Protein AF-A0A7J6B983-F1 (afdb_monomer_lite)

Radius of gyration: 15.95 Å; chains: 1; bounding box: 44×26×48 Å

Organism: Ameiurus melas (NCBI:txid219545)

Sequence (109 aa):
MTDYALESSGSTVIINSETHKPRYCSQFDFSIWCKKYGPETVLQPDIFPGKCWGFKGYKGHLVIVLPHPVLITHVTMEHLPKLFSPPRHRKSATKDFAVYVSHHKHMNY

pLDDT: mean 83.4, std 15.87, range [36.38, 96.88]

Secondary structure (DSSP, 8-state):
---SS-GGGT-EEEEEPPBP--GGGSSSS-TTS-----GGGGGSS---TT-S--BSSS---EEEE-SS-------------TTTS-GGGGGGS----------------

Foldseek 3Di:
DDDQCAVVNPKDWDDWAAWDDDPVCPPDPCVPPQDRADPNLQNYPDADVNSDTAHPDLDMDIDMDGPDDDDDPDDDDDHDDPVRDDPVCPVRGRDDDDDDDDDDDDPDD

Structure (mmCIF, N/CA/C/O backbone):
data_AF-A0A7J6B983-F1
#
_entry.id   AF-A0A7J6B983-F1
#
loop_
_atom_site.group_PDB
_atom_site.id
_atom_site.type_symbol
_atom_site.label_atom_id
_atom_site.label_alt_id
_atom_site.label_comp_id
_atom_site.label_asym_id
_atom_site.label_entity_id
_atom_site.label_seq_id
_atom_site.pdbx_PDB_ins_code
_atom_site.Cartn_x
_atom_site.Cartn_y
_atom_site.Cartn_z
_atom_site.occupancy
_atom_site.B_iso_or_equiv
_atom_site.auth_seq_id
_atom_site.auth_comp_id
_atom_site.auth_asym_id
_atom_site.auth_atom_id
_atom_site.pdbx_PDB_model_num
ATOM 1 N N . MET A 1 1 ? -15.728 5.028 -1.181 1.00 86.62 1 MET A N 1
ATOM 2 C CA . MET A 1 1 ? -15.536 4.245 0.060 1.00 86.62 1 MET A CA 1
ATOM 3 C C . MET A 1 1 ? -14.465 4.951 0.873 1.00 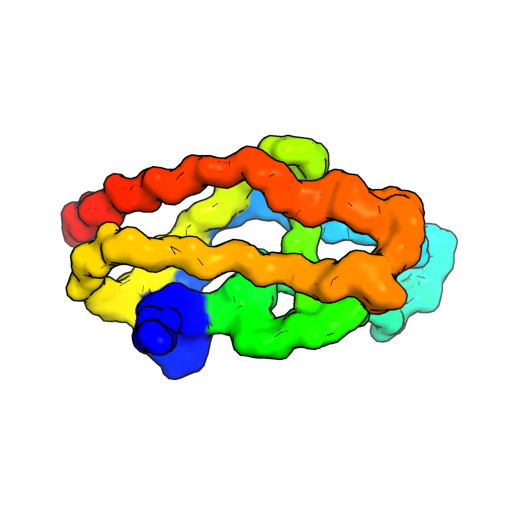86.62 1 MET A C 1
ATOM 5 O O . MET A 1 1 ? -13.594 5.552 0.258 1.00 86.62 1 MET A O 1
ATOM 9 N N . THR A 1 2 ? -14.562 4.956 2.199 1.00 92.44 2 THR A N 1
ATOM 10 C CA . THR A 1 2 ? -13.565 5.605 3.066 1.00 92.44 2 THR A CA 1
ATOM 11 C C . THR A 1 2 ? -12.300 4.756 3.138 1.00 92.44 2 THR A C 1
ATOM 13 O O . THR A 1 2 ? -12.400 3.552 3.370 1.00 92.44 2 THR A O 1
ATOM 16 N N . ASP A 1 3 ? -11.135 5.377 2.958 1.00 95.56 3 ASP A N 1
ATOM 17 C CA . ASP A 1 3 ? -9.845 4.730 3.183 1.00 95.56 3 ASP A CA 1
ATOM 18 C C . ASP A 1 3 ? -9.410 4.930 4.639 1.00 95.56 3 ASP A C 1
ATOM 20 O O . ASP A 1 3 ? -9.031 6.025 5.050 1.00 95.56 3 ASP A O 1
ATOM 24 N N . TYR A 1 4 ? -9.499 3.864 5.432 1.00 95.94 4 TYR A N 1
ATOM 25 C CA . TYR A 1 4 ? -9.041 3.875 6.820 1.00 95.94 4 TYR A CA 1
ATOM 26 C C . TYR A 1 4 ? -7.523 3.718 6.939 1.00 95.94 4 TYR A C 1
ATOM 28 O O . TYR A 1 4 ? -6.979 4.067 7.982 1.00 95.94 4 TYR A O 1
ATOM 36 N N . ALA A 1 5 ? -6.843 3.208 5.907 1.00 96.88 5 ALA A N 1
ATOM 37 C CA . ALA A 1 5 ? -5.397 2.997 5.886 1.00 96.88 5 ALA A CA 1
ATOM 38 C C . ALA A 1 5 ? -4.611 4.266 5.507 1.00 96.88 5 ALA A C 1
ATOM 40 O O . ALA A 1 5 ? -3.387 4.262 5.577 1.00 96.88 5 ALA A O 1
ATOM 41 N N . LEU A 1 6 ? -5.295 5.355 5.155 1.00 96.88 6 LEU A N 1
ATOM 42 C CA . LEU A 1 6 ? -4.687 6.612 4.730 1.00 96.88 6 LEU A CA 1
ATOM 43 C C . LEU A 1 6 ? -3.815 7.251 5.830 1.00 96.88 6 LEU A C 1
ATOM 45 O O . LEU A 1 6 ? -4.259 7.427 6.969 1.00 96.88 6 LEU A O 1
ATOM 49 N N . GLU A 1 7 ? -2.600 7.678 5.470 1.00 96.19 7 GLU A N 1
ATOM 50 C CA . GLU A 1 7 ? -1.638 8.317 6.389 1.00 96.19 7 GLU A CA 1
ATOM 51 C C . GLU A 1 7 ? -2.240 9.568 7.046 1.00 96.19 7 GLU A C 1
ATOM 53 O O . GLU A 1 7 ? -2.194 9.735 8.264 1.00 96.19 7 GLU A O 1
ATOM 58 N N . SER A 1 8 ? -2.914 10.417 6.261 1.00 95.56 8 SER A N 1
ATOM 59 C CA . SER A 1 8 ? -3.558 11.637 6.768 1.00 95.56 8 SER A CA 1
ATOM 60 C C . SER A 1 8 ? -4.747 11.374 7.698 1.00 95.56 8 SER A C 1
ATOM 62 O O . SER A 1 8 ? -5.223 12.298 8.352 1.00 95.56 8 SER A O 1
ATOM 64 N N . SER A 1 9 ? -5.243 10.136 7.761 1.00 95.00 9 SER A N 1
ATOM 65 C CA . SER A 1 9 ? -6.266 9.708 8.720 1.00 95.00 9 SER A CA 1
ATOM 66 C C . SER A 1 9 ? -5.670 9.147 10.018 1.00 95.00 9 SER A C 1
ATOM 68 O O . SER A 1 9 ? -6.428 8.811 10.925 1.00 95.00 9 SER A O 1
ATOM 70 N N . GLY A 1 10 ? -4.339 9.077 10.135 1.00 95.44 10 GLY A N 1
ATOM 71 C CA . GLY A 1 10 ? -3.622 8.609 11.326 1.00 95.44 10 GLY A CA 1
ATOM 72 C C . GLY A 1 10 ? -3.155 7.153 11.262 1.00 95.44 10 GLY A C 1
ATOM 73 O O . GLY A 1 10 ? -2.729 6.615 12.283 1.00 95.44 10 GLY A O 1
ATOM 74 N N . SER A 1 11 ? -3.239 6.505 10.098 1.00 96.44 11 SER A N 1
ATOM 75 C CA . SER A 1 11 ? -2.663 5.172 9.897 1.00 96.44 11 SER A CA 1
ATOM 76 C C . SER A 1 11 ? -1.149 5.233 9.744 1.00 96.44 11 SER A C 1
ATOM 78 O O . SER A 1 11 ? -0.616 6.188 9.187 1.00 96.44 11 SER A O 1
ATOM 80 N N . THR A 1 12 ? -0.454 4.200 10.220 1.00 96.38 12 THR A N 1
ATOM 81 C CA . THR A 1 12 ? 1.018 4.143 10.192 1.00 96.38 12 THR A CA 1
ATOM 82 C C . THR A 1 12 ? 1.530 2.752 9.842 1.00 96.38 12 THR A C 1
ATOM 84 O O . THR A 1 12 ? 0.877 1.740 10.119 1.00 96.38 12 THR A O 1
ATOM 87 N N . VAL A 1 13 ? 2.721 2.682 9.243 1.00 96.38 13 VAL A N 1
ATOM 88 C CA . VAL A 1 13 ? 3.414 1.412 9.005 1.00 96.38 13 VAL A CA 1
ATOM 89 C C . VAL A 1 13 ? 4.283 1.045 10.208 1.00 96.38 13 VAL A C 1
ATOM 91 O O . VAL A 1 13 ? 5.196 1.779 10.566 1.00 96.38 13 VAL A O 1
ATOM 94 N N . ILE A 1 14 ? 4.081 -0.150 10.775 1.00 95.06 14 ILE A N 1
ATOM 95 C CA . ILE A 1 14 ? 4.873 -0.622 11.931 1.00 95.06 14 ILE A CA 1
ATOM 96 C C . ILE A 1 14 ? 5.885 -1.718 11.591 1.00 95.06 14 ILE A C 1
ATOM 98 O O . ILE A 1 14 ? 6.941 -1.806 12.213 1.00 95.06 14 ILE A O 1
ATOM 102 N N . ILE A 1 15 ? 5.584 -2.571 10.610 1.00 94.81 15 ILE A N 1
ATOM 103 C CA . ILE A 1 15 ? 6.460 -3.674 10.193 1.00 94.81 15 ILE A CA 1
ATOM 104 C C . ILE A 1 15 ? 6.437 -3.737 8.674 1.00 94.81 15 ILE A C 1
ATOM 106 O O . ILE A 1 15 ? 5.380 -3.661 8.048 1.00 94.81 15 ILE A O 1
ATOM 110 N N . ASN A 1 16 ? 7.608 -3.878 8.070 1.00 95.12 16 ASN A N 1
ATOM 111 C CA . ASN A 1 16 ? 7.757 -3.922 6.627 1.00 95.12 16 ASN A CA 1
ATOM 112 C C . ASN A 1 16 ? 8.934 -4.811 6.223 1.00 95.12 16 ASN A C 1
ATOM 114 O O . ASN A 1 16 ? 9.865 -5.063 6.987 1.00 95.12 16 ASN A O 1
ATOM 118 N N . SER A 1 17 ? 8.879 -5.292 4.986 1.00 95.06 17 SER A N 1
ATOM 119 C CA . SER A 1 17 ? 10.011 -5.968 4.356 1.00 95.06 17 SER A CA 1
ATOM 120 C C . SER A 1 17 ? 11.136 -4.997 3.994 1.00 95.06 17 SER A C 1
ATOM 122 O O . SER A 1 17 ? 10.920 -3.799 3.829 1.00 95.06 17 SER A O 1
ATOM 124 N N . GLU A 1 18 ? 12.349 -5.527 3.812 1.00 91.50 18 GLU A N 1
ATOM 125 C CA . GLU A 1 18 ? 13.518 -4.722 3.444 1.00 91.50 18 GLU A CA 1
ATOM 126 C C . GLU A 1 18 ? 13.233 -3.905 2.170 1.00 91.50 18 GLU A C 1
ATOM 128 O O . GLU A 1 18 ? 12.964 -4.464 1.099 1.00 91.50 18 GLU A O 1
ATOM 133 N N . THR A 1 19 ? 13.302 -2.575 2.287 1.00 90.19 19 THR A N 1
ATOM 134 C CA . THR A 1 19 ? 13.056 -1.661 1.164 1.00 90.19 19 THR A CA 1
ATOM 135 C C . THR A 1 19 ? 14.105 -1.878 0.074 1.00 90.19 19 THR A C 1
ATOM 137 O O . THR A 1 19 ? 15.313 -1.845 0.325 1.00 90.19 19 THR A O 1
ATOM 140 N N . HIS A 1 20 ? 13.645 -2.098 -1.156 1.00 85.94 20 HIS A N 1
ATOM 141 C CA . HIS A 1 20 ? 14.506 -2.332 -2.304 1.00 85.94 20 HIS A CA 1
ATOM 142 C C . HIS A 1 20 ? 15.315 -1.080 -2.641 1.00 85.94 20 HIS A C 1
ATOM 144 O O . HIS A 1 20 ? 14.778 0.018 -2.790 1.00 85.94 20 HIS A O 1
ATOM 150 N N . LYS A 1 21 ? 16.623 -1.264 -2.825 1.00 76.50 21 LYS A N 1
ATOM 151 C CA . LYS A 1 21 ? 17.538 -0.205 -3.248 1.00 76.50 21 LYS A CA 1
ATOM 152 C C . LYS A 1 21 ? 17.770 -0.314 -4.761 1.00 76.50 21 LYS A C 1
ATOM 154 O O . LYS A 1 21 ? 18.442 -1.255 -5.188 1.00 76.50 21 LYS A O 1
ATOM 159 N N . PRO A 1 22 ? 17.245 0.614 -5.582 1.00 69.12 22 PRO A N 1
ATOM 160 C CA . PRO A 1 22 ? 17.494 0.606 -7.021 1.00 69.12 22 PRO A CA 1
ATOM 161 C C . PRO A 1 22 ? 18.992 0.735 -7.342 1.00 69.12 22 PRO A C 1
ATOM 163 O O . PRO A 1 22 ? 19.683 1.612 -6.826 1.00 69.12 22 PRO A O 1
ATOM 166 N N . ARG A 1 23 ? 19.493 -0.140 -8.227 1.00 59.66 23 ARG A N 1
ATOM 167 C CA . ARG A 1 23 ? 20.929 -0.293 -8.551 1.00 59.66 23 ARG A CA 1
ATOM 168 C C . ARG A 1 23 ? 21.561 0.971 -9.150 1.00 59.66 23 ARG A C 1
ATOM 170 O O . ARG A 1 23 ? 22.684 1.317 -8.806 1.00 59.66 23 ARG A O 1
ATOM 177 N N . TYR A 1 24 ? 20.810 1.687 -9.989 1.00 58.84 24 TYR A N 1
ATOM 178 C CA . TYR A 1 24 ? 21.254 2.928 -10.641 1.00 58.84 24 TYR A CA 1
ATOM 179 C C . TYR A 1 24 ? 21.551 4.063 -9.651 1.00 58.84 24 TYR A C 1
ATOM 181 O O . TYR A 1 24 ? 22.341 4.948 -9.950 1.00 58.84 24 TYR A O 1
ATOM 189 N N . CYS A 1 25 ? 20.982 3.997 -8.448 1.00 56.72 25 CYS A N 1
ATOM 190 C CA . CYS A 1 25 ? 21.164 4.993 -7.395 1.00 56.72 25 CYS A CA 1
ATOM 191 C C . CYS A 1 25 ? 22.418 4.762 -6.543 1.00 56.72 25 CYS A C 1
ATOM 193 O O . CYS A 1 25 ? 22.658 5.502 -5.598 1.00 56.72 25 CYS A O 1
ATOM 195 N N . SER A 1 26 ? 23.175 3.699 -6.829 1.00 54.59 26 SER A N 1
ATOM 196 C CA . SER A 1 26 ? 24.359 3.289 -6.069 1.00 54.59 26 SER A CA 1
ATOM 197 C C . SER A 1 26 ? 25.664 3.438 -6.857 1.00 54.59 26 SER A C 1
ATOM 199 O O . SER A 1 26 ? 26.723 3.231 -6.275 1.00 54.59 26 SER A O 1
ATOM 201 N N . GLN A 1 27 ? 25.607 3.699 -8.168 1.00 55.72 27 GLN A N 1
ATOM 202 C CA . GLN A 1 27 ? 26.733 3.437 -9.078 1.00 55.72 27 GLN A CA 1
ATOM 203 C C . GLN A 1 27 ? 27.396 4.700 -9.650 1.00 55.72 27 GLN A C 1
ATOM 205 O O . GLN A 1 27 ? 28.500 4.619 -10.176 1.00 55.72 27 GLN A O 1
ATOM 210 N N . PHE A 1 28 ? 26.757 5.860 -9.524 1.00 49.75 28 PHE A N 1
ATOM 211 C CA . PHE A 1 28 ? 27.352 7.159 -9.819 1.00 49.75 28 PHE A CA 1
ATOM 212 C C . PHE A 1 28 ? 27.168 8.033 -8.584 1.00 49.75 28 PHE A C 1
ATOM 214 O O . PHE A 1 28 ? 26.067 8.088 -8.041 1.00 49.75 28 PHE A O 1
ATOM 221 N N . ASP A 1 29 ? 28.212 8.753 -8.181 1.00 51.31 29 ASP A N 1
ATOM 222 C CA . ASP A 1 29 ? 28.224 9.707 -7.056 1.00 51.31 29 ASP A CA 1
ATOM 223 C C . ASP A 1 29 ? 27.193 10.861 -7.208 1.00 51.31 29 ASP A C 1
ATOM 225 O O . ASP A 1 29 ? 27.049 11.732 -6.358 1.00 51.31 29 ASP A O 1
ATOM 229 N N . PHE A 1 30 ? 26.388 10.836 -8.277 1.00 50.00 30 PHE A N 1
ATOM 230 C CA . PHE A 1 30 ? 25.152 11.595 -8.475 1.00 50.00 30 PHE A CA 1
ATOM 231 C C . PHE A 1 30 ? 23.969 11.012 -7.675 1.00 50.00 30 PHE A C 1
ATOM 233 O O . PHE A 1 30 ? 22.876 10.781 -8.195 1.00 50.00 30 PHE A O 1
ATOM 240 N N . SER A 1 31 ? 24.161 10.833 -6.368 1.00 51.19 31 SER A N 1
ATOM 241 C CA . SER A 1 31 ? 23.162 10.340 -5.397 1.00 51.19 31 SER A CA 1
ATOM 242 C C . SER A 1 31 ? 21.898 11.232 -5.263 1.00 51.19 31 SER A C 1
ATOM 244 O O . SER A 1 31 ? 20.962 10.910 -4.535 1.00 51.19 31 SER A O 1
ATOM 246 N N . ILE A 1 32 ? 21.832 12.359 -5.979 1.00 51.00 32 ILE A N 1
ATOM 247 C CA . ILE A 1 32 ? 20.936 13.496 -5.707 1.00 51.00 32 ILE A CA 1
ATOM 248 C C . ILE A 1 32 ? 19.479 13.284 -6.177 1.00 51.00 32 ILE A C 1
ATOM 250 O O . ILE A 1 32 ? 18.578 13.928 -5.650 1.00 51.00 32 ILE A O 1
ATOM 254 N N . TRP A 1 33 ? 19.198 12.364 -7.112 1.00 52.09 33 TRP A N 1
ATOM 255 C CA . TRP A 1 33 ? 17.869 12.285 -7.764 1.00 52.09 33 TRP A CA 1
ATOM 256 C C . TRP A 1 33 ? 17.075 11.006 -7.504 1.00 52.09 33 TRP A C 1
ATOM 258 O O . TRP A 1 33 ? 15.915 10.892 -7.904 1.00 52.09 33 TRP A O 1
ATOM 268 N N . CYS A 1 34 ? 17.654 10.036 -6.804 1.00 59.34 34 CYS A N 1
ATOM 269 C CA . CYS A 1 34 ? 16.934 8.823 -6.460 1.00 59.34 34 CYS A CA 1
ATOM 270 C C . CYS A 1 34 ? 16.142 9.013 -5.175 1.00 59.34 34 CYS A C 1
ATOM 272 O O . CYS A 1 34 ? 16.557 8.578 -4.100 1.00 59.34 34 CYS A O 1
ATOM 274 N N . LYS A 1 35 ? 14.986 9.667 -5.293 1.00 60.47 35 LYS A N 1
ATOM 275 C CA . LYS A 1 35 ? 14.030 9.790 -4.195 1.00 60.47 35 LYS A CA 1
ATOM 276 C C .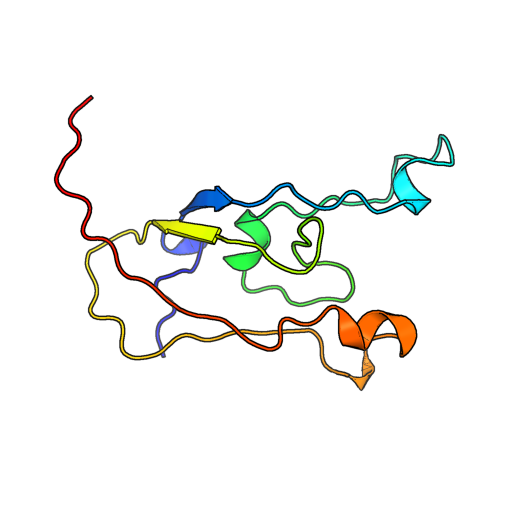 LYS A 1 35 ? 13.618 8.382 -3.750 1.00 60.47 35 LYS A C 1
ATOM 278 O O . LYS A 1 35 ? 12.968 7.647 -4.490 1.00 60.47 35 LYS A O 1
ATOM 283 N N . LYS A 1 36 ? 14.079 7.976 -2.566 1.00 66.50 36 LYS A N 1
ATOM 284 C CA . LYS A 1 36 ? 13.755 6.674 -1.974 1.00 66.50 36 LYS A CA 1
ATOM 285 C C . LYS A 1 36 ? 12.390 6.795 -1.311 1.00 66.50 36 LYS A C 1
ATOM 287 O O . LYS A 1 36 ? 12.262 7.493 -0.310 1.00 66.50 36 LYS A O 1
ATOM 292 N N . TYR A 1 37 ? 11.386 6.139 -1.878 1.00 83.62 37 TYR A N 1
ATOM 293 C CA . TYR A 1 37 ? 10.061 6.058 -1.274 1.00 83.62 37 TYR A CA 1
ATOM 294 C C . TYR A 1 37 ? 10.036 4.904 -0.276 1.00 83.62 37 TYR A C 1
ATOM 296 O O . TYR A 1 37 ? 10.308 3.752 -0.625 1.00 83.62 37 TYR A O 1
ATOM 304 N N . GLY A 1 38 ? 9.792 5.251 0.984 1.00 89.94 38 GLY A N 1
ATOM 305 C CA . GLY A 1 38 ? 9.644 4.291 2.065 1.00 89.94 38 GLY A CA 1
ATOM 306 C C . GLY A 1 38 ? 8.276 3.603 2.040 1.00 89.94 38 GLY A C 1
ATOM 307 O 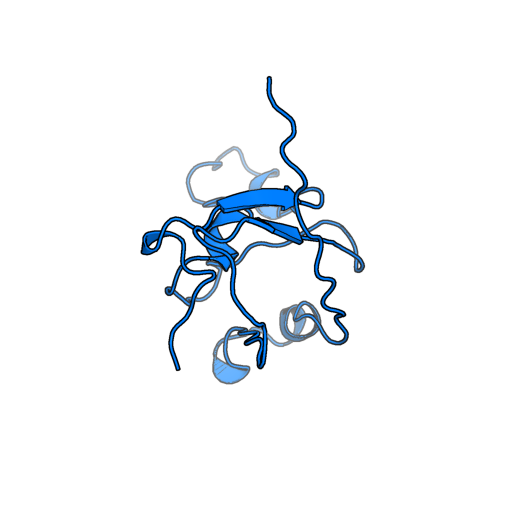O . GLY A 1 38 ? 7.412 3.961 1.240 1.00 89.94 38 GLY A O 1
ATOM 308 N N . PRO A 1 39 ? 8.063 2.636 2.938 1.00 94.06 39 PRO A N 1
ATOM 309 C CA . PRO A 1 39 ? 6.806 1.899 3.032 1.00 94.06 39 PRO A CA 1
ATOM 310 C C . PRO A 1 39 ? 5.599 2.791 3.351 1.00 94.06 39 PRO A C 1
ATOM 312 O O . PRO A 1 39 ? 4.506 2.491 2.883 1.00 94.06 39 PRO A O 1
ATOM 315 N N . GLU A 1 40 ? 5.800 3.925 4.031 1.00 93.81 40 GLU A N 1
ATOM 316 C CA . GLU A 1 40 ? 4.762 4.945 4.279 1.00 93.81 40 GLU A CA 1
ATOM 317 C C . GLU A 1 40 ? 4.091 5.442 2.986 1.00 93.81 40 GLU A C 1
ATOM 319 O O . GLU A 1 40 ? 2.920 5.797 2.978 1.00 93.81 40 GLU A O 1
ATOM 324 N N . THR A 1 41 ? 4.793 5.404 1.844 1.00 94.00 41 THR A N 1
ATOM 325 C CA . THR A 1 41 ? 4.223 5.820 0.549 1.00 94.00 41 THR A CA 1
ATOM 326 C C . THR A 1 41 ? 3.029 4.959 0.119 1.00 94.00 41 THR A C 1
ATOM 328 O O . THR A 1 41 ? 2.225 5.419 -0.682 1.00 94.00 41 THR A O 1
ATOM 331 N N . VAL A 1 42 ? 2.878 3.738 0.649 1.00 94.94 42 VAL A N 1
ATOM 332 C CA . VAL A 1 42 ? 1.700 2.886 0.389 1.00 94.94 42 VAL A CA 1
ATOM 333 C C . VAL A 1 42 ? 0.419 3.485 0.981 1.00 94.94 42 VAL A C 1
ATOM 335 O O . VAL A 1 42 ? -0.662 3.202 0.478 1.00 94.94 42 VAL A O 1
ATOM 338 N N . LEU A 1 43 ? 0.534 4.321 2.016 1.00 96.38 43 LEU A N 1
ATOM 339 C CA . LEU A 1 43 ? -0.593 4.958 2.702 1.00 96.38 43 LEU A CA 1
ATOM 340 C C . LEU A 1 43 ? -0.900 6.361 2.155 1.00 96.38 43 LEU A C 1
ATOM 342 O O . LEU A 1 43 ? -1.719 7.080 2.726 1.00 96.38 43 LEU A O 1
ATOM 346 N N . GLN A 1 44 ? -0.218 6.779 1.084 1.00 95.31 44 GLN A N 1
ATOM 347 C CA . GLN A 1 44 ? -0.378 8.092 0.464 1.00 95.31 44 GLN A CA 1
ATOM 348 C C . GLN A 1 44 ? -1.212 7.995 -0.822 1.00 95.31 44 GLN A C 1
ATOM 350 O O . GLN A 1 44 ? -1.066 7.032 -1.571 1.00 95.31 44 GLN A O 1
ATOM 355 N N . PRO A 1 45 ? -2.025 9.018 -1.144 1.00 92.50 45 PRO A N 1
ATOM 356 C CA . PRO A 1 45 ? -2.931 8.978 -2.297 1.00 92.50 45 PRO A CA 1
ATOM 357 C C . PRO A 1 45 ? -2.234 9.202 -3.653 1.00 92.50 45 PRO A C 1
ATOM 359 O O . PRO A 1 45 ? -2.836 9.024 -4.709 1.00 92.50 45 PRO A O 1
ATOM 362 N N . ASP A 1 46 ? -0.976 9.641 -3.652 1.00 89.19 46 ASP A N 1
ATOM 363 C CA . ASP A 1 46 ? -0.278 10.056 -4.867 1.00 89.19 46 ASP A CA 1
ATOM 364 C C . ASP A 1 46 ? 0.303 8.871 -5.652 1.00 89.19 46 ASP A C 1
ATOM 366 O O . ASP A 1 46 ? 1.274 8.244 -5.217 1.00 89.19 46 ASP A O 1
ATOM 370 N N . ILE A 1 47 ? -0.180 8.663 -6.879 1.00 87.19 47 ILE A N 1
ATOM 371 C CA . ILE A 1 47 ? 0.326 7.631 -7.795 1.00 87.19 47 ILE A CA 1
ATOM 372 C C . ILE A 1 47 ? 0.955 8.279 -9.024 1.00 87.19 47 ILE A C 1
ATOM 374 O O . ILE A 1 47 ? 0.274 8.745 -9.935 1.00 87.19 47 ILE A O 1
ATOM 378 N N . PHE A 1 48 ? 2.286 8.244 -9.083 1.00 85.06 48 PHE A N 1
ATOM 379 C CA . PHE A 1 48 ? 3.064 8.729 -10.223 1.00 85.06 48 PHE A CA 1
ATOM 380 C C . PHE A 1 48 ? 4.203 7.759 -10.548 1.00 85.06 48 PHE A C 1
ATOM 382 O O . PHE A 1 48 ? 4.652 7.019 -9.666 1.00 85.06 48 PHE A O 1
ATOM 389 N N . PRO A 1 49 ? 4.712 7.739 -11.794 1.00 84.31 49 PRO A N 1
ATOM 390 C CA . PRO A 1 49 ? 5.833 6.882 -12.157 1.00 84.31 49 PRO A CA 1
ATOM 391 C C . PRO A 1 49 ? 7.021 7.059 -11.201 1.00 84.31 49 PRO A C 1
ATOM 393 O O . PRO A 1 49 ? 7.547 8.157 -11.036 1.00 84.31 49 PRO A O 1
ATOM 396 N N . GLY A 1 50 ? 7.431 5.968 -10.552 1.00 80.25 50 GLY A N 1
ATOM 397 C CA . GLY A 1 50 ? 8.536 5.957 -9.591 1.00 80.25 50 GLY A CA 1
ATOM 398 C C . GLY A 1 50 ? 8.161 6.319 -8.149 1.00 80.25 50 GLY A C 1
ATOM 399 O O . GLY A 1 50 ? 8.964 6.042 -7.263 1.00 80.25 50 GLY A O 1
ATOM 400 N N . LYS A 1 51 ? 6.962 6.861 -7.884 1.00 86.44 51 LYS A N 1
ATOM 401 C CA . LYS A 1 51 ? 6.427 7.068 -6.527 1.00 86.44 51 LYS A CA 1
ATOM 402 C C . LYS A 1 51 ? 5.713 5.802 -6.054 1.00 86.44 51 LYS A C 1
ATOM 404 O O . LYS A 1 51 ? 4.497 5.692 -6.112 1.00 86.44 51 LYS A O 1
ATOM 409 N N . CYS A 1 52 ? 6.500 4.813 -5.644 1.00 88.94 52 CYS A N 1
ATOM 410 C CA . CYS A 1 52 ? 6.011 3.563 -5.072 1.00 88.94 52 CYS A CA 1
ATOM 411 C C . CYS A 1 52 ? 7.051 2.974 -4.120 1.00 88.94 52 CYS A C 1
ATOM 413 O O . CYS A 1 52 ? 8.256 3.149 -4.318 1.00 88.94 52 CYS A O 1
ATOM 415 N N . TRP A 1 53 ? 6.594 2.209 -3.136 1.00 92.19 53 TRP A N 1
ATOM 416 C CA . TRP A 1 53 ? 7.486 1.416 -2.305 1.00 92.19 53 TRP A CA 1
ATOM 417 C C . TRP A 1 53 ? 7.775 0.064 -2.964 1.00 92.19 53 TRP A C 1
ATOM 419 O O . TRP A 1 53 ? 6.863 -0.695 -3.285 1.00 92.19 53 TRP A O 1
ATOM 429 N N . GLY A 1 54 ? 9.057 -0.238 -3.166 1.00 89.94 54 GLY A N 1
ATOM 430 C CA . GLY A 1 54 ? 9.517 -1.560 -3.583 1.00 89.94 54 GLY A CA 1
ATOM 431 C C . GLY A 1 54 ? 10.195 -2.280 -2.424 1.00 89.94 54 GLY A C 1
ATOM 432 O O . GLY A 1 54 ? 10.944 -1.663 -1.670 1.00 89.94 54 GLY A O 1
ATOM 433 N N . PHE A 1 55 ? 10.005 -3.593 -2.320 1.00 91.94 55 PHE A N 1
ATOM 434 C CA . PHE A 1 55 ? 10.700 -4.455 -1.361 1.00 91.94 55 PHE A CA 1
ATOM 435 C C . PHE A 1 55 ? 11.602 -5.467 -2.075 1.00 91.94 55 PHE A C 1
ATOM 437 O O . PHE A 1 55 ? 11.468 -5.733 -3.270 1.00 91.94 55 PHE A O 1
ATOM 444 N N . LYS A 1 56 ? 12.589 -5.998 -1.355 1.00 89.06 56 LYS A N 1
ATOM 445 C CA . LYS A 1 56 ? 13.563 -6.943 -1.905 1.00 89.06 56 LYS A CA 1
ATOM 446 C C . LYS A 1 56 ? 12.939 -8.325 -2.123 1.00 89.06 56 LYS A C 1
ATOM 448 O O . LYS A 1 56 ? 12.377 -8.914 -1.207 1.00 89.06 56 LYS A O 1
ATOM 453 N N . GLY A 1 57 ? 13.127 -8.878 -3.320 1.00 89.62 57 GLY A N 1
ATOM 454 C CA . GLY A 1 57 ? 12.625 -10.205 -3.686 1.00 89.62 57 GLY A CA 1
ATOM 455 C C . GLY A 1 57 ? 11.214 -10.162 -4.277 1.00 89.62 57 GLY A C 1
ATOM 456 O O . GLY A 1 57 ? 10.792 -9.147 -4.816 1.00 89.62 57 GLY A O 1
ATOM 457 N N . TYR A 1 58 ? 10.512 -11.295 -4.222 1.00 90.50 58 TYR A N 1
ATOM 458 C CA . TYR A 1 58 ? 9.166 -11.478 -4.793 1.00 90.50 58 TYR A CA 1
ATOM 459 C C . TYR A 1 58 ? 8.093 -11.767 -3.731 1.00 90.50 58 TYR A C 1
ATOM 461 O O . TYR A 1 58 ? 6.914 -11.874 -4.051 1.00 90.50 58 TYR A O 1
ATOM 469 N N . LYS A 1 59 ? 8.506 -11.913 -2.468 1.00 93.50 59 LYS A N 1
ATOM 470 C CA . LYS A 1 59 ? 7.647 -12.104 -1.300 1.00 93.50 59 LYS A CA 1
ATOM 471 C C . LYS A 1 59 ? 7.993 -11.028 -0.288 1.00 93.50 59 LYS A C 1
ATOM 473 O O . LYS A 1 59 ? 9.167 -10.836 0.019 1.00 93.50 59 LYS A O 1
ATOM 478 N N . GLY A 1 60 ? 6.969 -10.362 0.216 1.00 94.25 60 GLY A N 1
ATOM 479 C CA . GLY A 1 60 ? 7.092 -9.305 1.201 1.00 94.25 60 GLY A CA 1
ATOM 480 C C . GLY A 1 60 ? 5.847 -9.242 2.070 1.00 94.25 60 GLY A C 1
ATOM 481 O O . GLY A 1 60 ? 4.857 -9.928 1.821 1.00 94.25 60 GLY A O 1
ATOM 482 N N . HIS A 1 61 ? 5.926 -8.428 3.106 1.00 95.50 61 HIS A N 1
ATOM 483 C CA . HIS A 1 61 ? 4.847 -8.148 4.034 1.00 95.50 61 HIS A CA 1
ATOM 484 C C . HIS A 1 61 ? 4.917 -6.683 4.464 1.00 95.50 61 HIS A C 1
ATOM 486 O O . HIS A 1 61 ? 5.989 -6.067 4.470 1.00 95.50 61 HIS A O 1
ATOM 492 N N . LEU A 1 62 ? 3.753 -6.157 4.821 1.00 95.94 62 LEU A N 1
ATOM 493 C CA . LEU A 1 62 ? 3.541 -4.815 5.334 1.00 95.94 62 LEU A CA 1
ATOM 494 C C . LEU A 1 62 ? 2.458 -4.915 6.406 1.00 95.94 62 LEU A C 1
ATOM 496 O O . LEU A 1 62 ? 1.428 -5.547 6.174 1.00 95.94 62 LEU A O 1
ATOM 500 N N . VAL A 1 63 ? 2.700 -4.324 7.569 1.00 96.56 63 VAL A N 1
ATOM 501 C CA . VAL A 1 63 ? 1.741 -4.270 8.672 1.00 96.56 63 VAL A CA 1
ATOM 502 C C . VAL A 1 63 ? 1.414 -2.813 8.940 1.00 96.56 63 VAL A C 1
ATOM 504 O O . VAL A 1 63 ? 2.308 -2.010 9.220 1.00 96.56 63 VAL A O 1
ATOM 507 N N . ILE A 1 64 ? 0.125 -2.505 8.841 1.00 96.56 64 ILE A N 1
ATOM 508 C CA . ILE A 1 64 ? -0.437 -1.167 8.996 1.00 96.56 64 ILE A CA 1
ATOM 509 C C . ILE A 1 64 ? -1.264 -1.160 10.278 1.00 96.56 64 ILE A C 1
ATOM 511 O O . ILE A 1 64 ? -2.090 -2.052 10.490 1.00 96.56 64 ILE A O 1
ATOM 515 N N . VAL A 1 65 ? -1.043 -0.159 11.123 1.00 95.81 65 VAL A N 1
ATOM 516 C CA . VAL A 1 65 ? -1.916 0.136 12.258 1.00 95.81 65 VAL A CA 1
ATOM 517 C C . VAL A 1 65 ? -2.930 1.171 11.809 1.00 95.81 65 VAL A C 1
ATOM 519 O O . VAL A 1 65 ? -2.556 2.238 11.328 1.00 95.81 65 VAL A O 1
ATOM 522 N N . LEU A 1 66 ? -4.207 0.835 11.974 1.00 95.50 66 LEU A N 1
ATOM 523 C CA . LEU A 1 66 ? -5.315 1.746 11.718 1.00 95.50 66 LEU A CA 1
ATOM 524 C C . LEU A 1 66 ? -5.562 2.623 12.954 1.00 95.50 66 LEU A C 1
ATOM 526 O O . LEU A 1 66 ? -5.376 2.148 14.076 1.00 95.50 66 LEU A O 1
ATOM 530 N N . PRO A 1 67 ? -6.033 3.869 12.783 1.00 93.25 67 PRO A N 1
ATOM 531 C CA . PRO A 1 67 ? -6.230 4.807 13.889 1.00 93.25 67 PRO A CA 1
ATOM 532 C C . PRO A 1 67 ? -7.331 4.362 14.863 1.00 93.25 67 PRO A C 1
ATOM 534 O O . PRO A 1 67 ? -7.321 4.747 16.027 1.00 93.25 67 PRO A O 1
ATOM 537 N N . HIS A 1 68 ? -8.284 3.546 14.400 1.00 91.50 68 HIS A N 1
ATOM 538 C CA . HIS A 1 68 ? -9.399 3.042 15.200 1.00 91.50 68 HIS A CA 1
ATOM 539 C C . HIS A 1 68 ? -9.775 1.615 14.765 1.00 91.50 68 HIS A C 1
ATOM 541 O O . HIS A 1 68 ? -9.502 1.234 13.622 1.00 91.50 68 HIS A O 1
ATOM 547 N N . PRO A 1 69 ? -10.437 0.820 15.627 1.00 92.25 69 PRO A N 1
ATOM 548 C CA . PRO A 1 69 ? -10.955 -0.490 15.247 1.00 92.25 69 PRO A CA 1
ATOM 549 C C . PRO A 1 69 ? -12.001 -0.374 14.132 1.00 92.25 69 PRO A C 1
ATOM 551 O O . PRO A 1 69 ? -12.976 0.364 14.265 1.00 92.25 69 PRO A O 1
ATOM 554 N N . VAL A 1 70 ? -11.826 -1.136 13.051 1.00 92.12 70 VAL A N 1
ATOM 555 C CA . VAL A 1 70 ? -12.767 -1.180 11.923 1.00 92.12 70 VAL A CA 1
ATOM 556 C C . VAL A 1 70 ? -13.033 -2.614 11.484 1.00 92.12 70 VAL A C 1
ATOM 558 O O . VAL A 1 70 ? -12.177 -3.490 11.607 1.00 92.12 70 VAL A O 1
ATOM 561 N N . LEU A 1 71 ? -14.223 -2.847 10.931 1.00 94.00 71 LEU A N 1
ATOM 562 C CA . LEU A 1 71 ? -14.542 -4.087 10.234 1.00 94.00 71 LEU A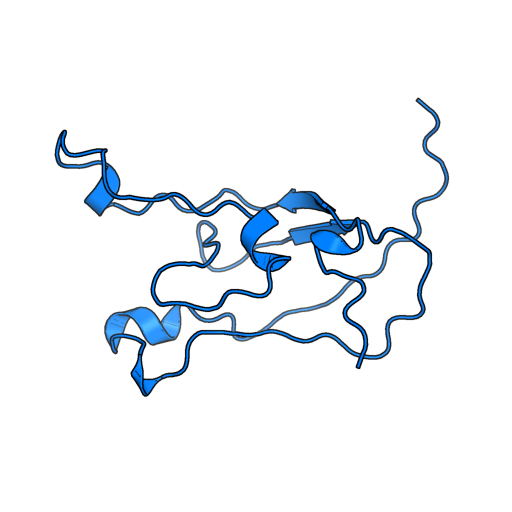 CA 1
ATOM 563 C C . LEU A 1 71 ? -14.072 -3.978 8.779 1.00 94.00 71 LEU A C 1
ATOM 565 O O . LEU A 1 71 ? -14.646 -3.224 7.990 1.00 94.00 71 LEU A O 1
ATOM 569 N N . ILE A 1 72 ? -13.038 -4.736 8.416 1.00 93.50 72 ILE A N 1
ATOM 570 C CA . ILE A 1 72 ? -12.513 -4.746 7.047 1.00 93.50 72 ILE A CA 1
ATOM 571 C C . ILE A 1 72 ? -13.483 -5.511 6.145 1.00 93.50 72 ILE A C 1
ATOM 573 O O . ILE A 1 72 ? -13.673 -6.713 6.306 1.00 93.50 72 ILE A O 1
ATOM 577 N N . THR A 1 73 ? -14.084 -4.812 5.183 1.00 95.25 73 THR A N 1
ATOM 578 C CA . THR A 1 73 ? -14.967 -5.417 4.170 1.00 95.25 73 THR A CA 1
ATOM 579 C C . THR A 1 73 ? -14.300 -5.509 2.803 1.00 95.25 73 THR A C 1
ATOM 581 O O . THR A 1 73 ? -14.569 -6.436 2.048 1.00 95.25 73 THR A O 1
ATOM 584 N N . HIS A 1 74 ? -13.424 -4.554 2.489 1.00 95.19 74 HIS A N 1
ATOM 585 C CA . HIS A 1 74 ? -12.737 -4.443 1.209 1.00 95.19 74 HIS A CA 1
ATOM 586 C C . HIS A 1 74 ? -11.326 -3.908 1.434 1.00 95.19 74 HIS A C 1
ATOM 588 O O . HIS A 1 74 ? -11.073 -3.180 2.393 1.00 95.19 74 HIS A O 1
ATOM 594 N N . VAL A 1 75 ? -10.426 -4.258 0.521 1.00 95.12 75 VAL A N 1
ATOM 595 C CA . VAL A 1 75 ? -9.064 -3.729 0.452 1.00 95.12 75 VAL A CA 1
ATOM 596 C C . VAL A 1 75 ? -8.801 -3.337 -0.990 1.00 95.12 75 VAL A C 1
ATOM 598 O O . VAL A 1 75 ? -9.156 -4.071 -1.914 1.00 95.12 75 VAL A O 1
ATOM 601 N N . THR A 1 76 ? -8.191 -2.176 -1.179 1.00 94.44 76 THR A N 1
ATOM 602 C CA . THR A 1 76 ? -7.766 -1.683 -2.484 1.00 94.44 76 THR A CA 1
ATOM 603 C C . THR A 1 76 ? -6.264 -1.876 -2.632 1.00 94.44 76 THR A C 1
ATOM 605 O O . THR A 1 76 ? -5.492 -1.689 -1.695 1.00 94.44 76 THR A O 1
ATOM 608 N N . MET A 1 77 ? -5.844 -2.288 -3.826 1.00 92.62 77 MET A N 1
ATOM 609 C CA . MET A 1 77 ? -4.441 -2.335 -4.203 1.00 92.62 77 MET A CA 1
ATOM 610 C C . MET A 1 77 ? -4.281 -1.655 -5.552 1.00 92.62 77 MET A C 1
ATOM 612 O O . MET A 1 77 ? -4.904 -2.055 -6.535 1.00 92.62 77 MET A O 1
ATOM 616 N N . GLU A 1 78 ? -3.421 -0.646 -5.594 1.00 91.44 78 GLU A N 1
ATOM 617 C CA . GLU A 1 78 ? -3.246 0.189 -6.772 1.00 91.44 78 GLU A CA 1
ATOM 618 C C . GLU A 1 78 ? -1.822 0.074 -7.315 1.00 91.44 78 GLU A C 1
ATOM 620 O O . GLU A 1 78 ? -0.847 -0.128 -6.590 1.00 91.44 78 GLU A O 1
ATOM 625 N N . HIS A 1 79 ? -1.706 0.164 -8.635 1.00 89.69 79 HIS A N 1
ATOM 626 C CA . HIS A 1 79 ? -0.431 0.199 -9.333 1.00 89.69 79 HIS A CA 1
ATOM 627 C C . HIS A 1 79 ? -0.559 1.129 -10.533 1.00 89.69 79 HIS A C 1
ATOM 629 O O . HIS A 1 79 ? -1.628 1.247 -11.136 1.00 89.69 79 HIS A O 1
ATOM 635 N N . LEU A 1 80 ? 0.554 1.750 -10.922 1.00 88.69 80 LEU A N 1
ATOM 636 C CA . LEU A 1 80 ? 0.611 2.608 -12.097 1.00 88.69 80 LEU A CA 1
ATOM 637 C C . LEU A 1 80 ? 0.029 1.889 -13.338 1.00 88.69 80 LEU A C 1
ATOM 639 O O . LEU A 1 80 ? 0.395 0.728 -13.589 1.00 88.69 80 LEU A O 1
ATOM 643 N N . PRO A 1 81 ? -0.815 2.560 -14.149 1.00 85.56 81 PRO A N 1
ATOM 644 C CA . PRO A 1 81 ? -1.387 1.973 -15.353 1.00 85.56 81 PRO A CA 1
ATOM 645 C C . PRO A 1 81 ? -0.324 1.456 -16.330 1.00 85.56 81 PRO A C 1
ATOM 647 O O . PRO A 1 81 ? 0.760 2.027 -16.475 1.00 85.56 81 PRO A O 1
ATOM 650 N N . LYS A 1 82 ? -0.665 0.404 -17.087 1.00 84.19 82 LYS A N 1
ATOM 651 C CA . LYS A 1 82 ? 0.245 -0.243 -18.057 1.00 84.19 82 LYS A CA 1
ATOM 652 C C . LYS A 1 82 ? 0.808 0.717 -19.110 1.00 84.19 82 LYS A C 1
ATOM 654 O O . LYS A 1 82 ? 1.917 0.481 -19.590 1.00 84.19 82 LYS A O 1
ATOM 659 N N . LEU A 1 83 ? 0.051 1.760 -19.463 1.00 85.12 83 LEU A N 1
ATOM 660 C CA . LEU A 1 83 ? 0.453 2.791 -20.423 1.00 85.12 83 LEU A CA 1
ATOM 661 C C . LEU A 1 83 ? 1.660 3.600 -19.928 1.00 85.12 83 LEU A C 1
ATOM 663 O O . LEU A 1 83 ? 2.522 3.954 -20.722 1.00 85.12 83 LEU A O 1
ATOM 667 N N . PHE A 1 84 ? 1.754 3.825 -18.616 1.00 81.62 84 PHE A N 1
ATOM 668 C CA . PHE A 1 84 ? 2.825 4.603 -17.992 1.00 81.62 84 PHE A CA 1
ATOM 669 C C . PHE A 1 84 ? 3.960 3.728 -17.432 1.00 81.62 84 PHE A C 1
ATOM 671 O O . PHE A 1 84 ? 4.955 4.247 -16.934 1.00 81.62 84 PHE A O 1
ATOM 678 N N . SER A 1 85 ? 3.839 2.398 -17.518 1.00 77.94 85 SER A N 1
ATOM 679 C CA . SER A 1 85 ? 4.857 1.452 -17.052 1.00 77.94 85 SER A CA 1
ATOM 680 C C . SER A 1 85 ? 5.676 0.886 -18.224 1.00 77.94 85 SER A C 1
ATOM 682 O O . SER A 1 85 ? 5.099 0.257 -19.127 1.00 77.94 85 SER A O 1
ATOM 684 N N . PRO A 1 86 ? 7.019 1.030 -18.210 1.00 77.94 86 PRO A N 1
ATOM 685 C CA . PRO A 1 86 ? 7.881 0.416 -19.212 1.00 77.94 86 PRO A CA 1
ATOM 686 C C . PRO A 1 86 ? 7.681 -1.110 -19.251 1.00 77.94 86 PRO A C 1
ATOM 688 O O . PRO A 1 86 ? 7.565 -1.731 -18.190 1.00 77.94 86 PRO A O 1
ATOM 691 N N . PRO A 1 87 ? 7.708 -1.767 -20.428 1.00 74.94 87 PRO A N 1
ATOM 692 C CA . PRO A 1 87 ? 7.389 -3.195 -20.559 1.00 74.94 87 PRO A CA 1
ATOM 693 C C . PRO A 1 87 ? 8.169 -4.112 -19.606 1.00 74.94 87 PRO A C 1
ATOM 695 O O . PRO A 1 87 ? 7.609 -5.054 -19.048 1.00 74.94 87 PRO A O 1
ATOM 698 N N . ARG A 1 88 ? 9.448 -3.795 -19.369 1.00 70.06 88 ARG A N 1
ATOM 699 C CA . ARG A 1 88 ? 10.358 -4.541 -18.486 1.00 70.06 88 ARG A CA 1
ATOM 700 C C . ARG A 1 88 ? 9.972 -4.471 -17.003 1.00 70.06 88 ARG A C 1
ATOM 702 O O . ARG A 1 88 ? 10.312 -5.379 -16.253 1.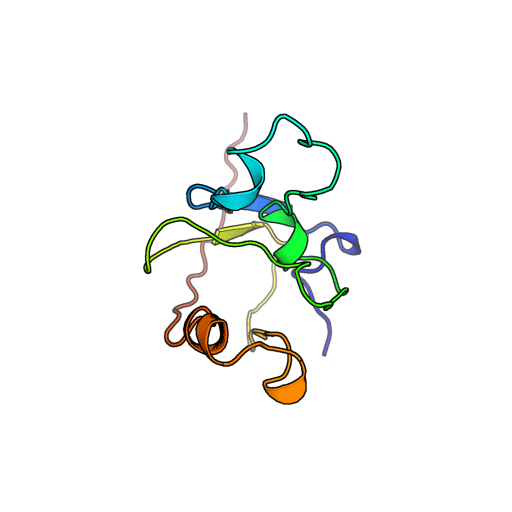00 70.06 88 ARG A O 1
ATOM 709 N N . HIS A 1 89 ? 9.253 -3.429 -16.593 1.00 71.25 89 HIS A N 1
ATOM 710 C CA . HIS A 1 89 ? 8.897 -3.170 -15.198 1.00 71.25 89 HIS A CA 1
ATOM 711 C C . HIS A 1 89 ? 7.448 -3.537 -14.862 1.00 71.25 89 HIS A C 1
ATOM 713 O O . HIS A 1 89 ? 7.098 -3.593 -13.696 1.00 71.25 89 HIS A O 1
ATOM 719 N N . ARG A 1 90 ? 6.608 -3.907 -15.836 1.00 73.50 90 ARG A N 1
ATOM 720 C CA . ARG A 1 90 ? 5.213 -4.319 -15.566 1.00 73.50 90 ARG A CA 1
ATOM 721 C C . ARG A 1 90 ? 5.094 -5.550 -14.666 1.00 73.50 90 ARG A C 1
ATOM 723 O O . ARG A 1 90 ? 4.089 -5.715 -13.988 1.00 73.50 90 ARG A O 1
ATOM 730 N N . LYS A 1 91 ? 6.112 -6.415 -14.670 1.00 81.31 91 LYS A N 1
ATOM 731 C CA . LYS A 1 91 ? 6.155 -7.629 -13.844 1.00 81.31 91 LYS A CA 1
ATOM 732 C C . LYS A 1 91 ? 6.469 -7.354 -12.366 1.00 81.31 91 LYS A C 1
ATOM 734 O O . LYS A 1 91 ? 6.459 -8.302 -11.594 1.00 81.31 91 LYS A O 1
ATOM 739 N N . SER A 1 92 ? 6.770 -6.108 -11.977 1.00 84.69 92 SER A N 1
ATOM 740 C CA . SER A 1 92 ? 6.995 -5.759 -10.566 1.00 84.69 92 SER A CA 1
ATOM 741 C C . SER A 1 92 ? 5.704 -5.554 -9.778 1.00 84.69 92 SER A C 1
ATOM 743 O O . SER A 1 92 ? 5.766 -5.503 -8.555 1.00 84.69 92 SER A O 1
ATOM 745 N N . ALA A 1 93 ? 4.558 -5.412 -10.452 1.00 87.62 93 ALA A N 1
ATOM 746 C CA . ALA A 1 93 ? 3.272 -5.303 -9.780 1.00 87.62 93 ALA A CA 1
ATOM 747 C C . ALA A 1 93 ? 2.975 -6.588 -8.996 1.00 87.62 93 ALA A C 1
ATOM 749 O O . ALA A 1 93 ? 3.158 -7.694 -9.514 1.00 87.62 93 ALA A O 1
ATOM 750 N N . THR A 1 94 ? 2.498 -6.440 -7.761 1.00 87.81 94 THR A N 1
ATOM 751 C CA . THR A 1 94 ? 2.064 -7.580 -6.953 1.00 87.81 94 THR A CA 1
ATOM 752 C C . THR A 1 94 ? 0.914 -8.289 -7.647 1.00 87.81 94 THR A C 1
ATOM 754 O O . THR A 1 94 ? -0.026 -7.661 -8.131 1.00 87.81 94 THR A O 1
ATOM 757 N N . LYS A 1 95 ? 1.019 -9.613 -7.710 1.00 88.75 95 LYS A N 1
ATOM 758 C CA . LYS A 1 95 ? 0.036 -10.465 -8.369 1.00 88.75 95 LYS A CA 1
ATOM 759 C C . LYS A 1 95 ? -0.917 -11.089 -7.358 1.00 88.75 95 LYS A C 1
ATOM 761 O O . LYS A 1 95 ? -2.122 -10.902 -7.457 1.00 88.75 95 LYS A O 1
ATOM 766 N N . ASP A 1 96 ? -0.345 -11.789 -6.385 1.00 94.12 96 ASP A N 1
ATOM 767 C CA . ASP A 1 96 ? -1.072 -12.526 -5.362 1.00 94.12 96 ASP A CA 1
ATOM 768 C C . ASP A 1 96 ? -0.745 -11.908 -3.999 1.00 94.12 96 ASP A C 1
ATOM 770 O O . ASP A 1 96 ? 0.427 -11.686 -3.678 1.00 94.12 96 ASP A O 1
ATOM 774 N N . PHE A 1 97 ? -1.771 -11.612 -3.203 1.00 95.44 97 PHE A N 1
ATOM 775 C CA . PHE A 1 97 ? -1.616 -11.095 -1.847 1.00 95.44 97 PHE A CA 1
ATOM 776 C C . PHE A 1 97 ? -2.683 -11.683 -0.922 1.00 95.44 97 PHE A C 1
ATOM 778 O O . PHE A 1 97 ? -3.731 -12.143 -1.369 1.00 95.44 97 PHE A O 1
ATOM 785 N N . ALA A 1 98 ? -2.393 -11.674 0.375 1.00 96.12 98 ALA A N 1
ATOM 786 C CA . ALA A 1 98 ? -3.313 -12.089 1.422 1.00 96.12 98 ALA A CA 1
ATOM 787 C C . ALA A 1 98 ? -3.363 -11.003 2.494 1.00 96.12 98 ALA A C 1
ATOM 789 O O . ALA A 1 98 ? -2.348 -10.371 2.792 1.00 96.12 98 ALA A O 1
ATOM 790 N N . VAL A 1 99 ? -4.547 -10.800 3.063 1.00 96.12 99 VAL A N 1
ATOM 791 C CA . VAL A 1 99 ? -4.785 -9.820 4.122 1.00 96.12 99 VAL A CA 1
ATOM 792 C C . VAL A 1 99 ? -5.063 -10.581 5.406 1.00 96.12 99 VAL A C 1
ATOM 794 O O . VAL A 1 99 ? -5.923 -11.459 5.439 1.00 96.12 99 VAL A O 1
ATOM 797 N N . TYR A 1 100 ? -4.332 -10.233 6.458 1.00 95.44 100 TYR A N 1
ATOM 798 C CA . TYR A 1 100 ? -4.499 -10.801 7.788 1.00 95.44 100 TYR A CA 1
ATOM 799 C C . TYR A 1 100 ? -4.857 -9.683 8.754 1.00 95.44 100 TYR A C 1
ATOM 801 O O . TYR A 1 100 ? -4.295 -8.591 8.681 1.00 95.44 100 TYR A O 1
ATOM 809 N N . VAL A 1 101 ? -5.780 -9.968 9.667 1.00 93.38 101 VAL A N 1
ATOM 810 C CA . VAL A 1 101 ? -6.203 -9.026 10.703 1.00 93.38 101 VAL A CA 1
ATOM 811 C C . VAL A 1 101 ? -5.675 -9.517 12.036 1.00 93.38 101 VAL A C 1
ATOM 813 O O . VAL A 1 101 ? -5.894 -10.666 12.414 1.00 93.38 101 VAL A O 1
ATOM 816 N N . SER A 1 102 ? -4.976 -8.637 12.745 1.00 90.31 102 SER A N 1
ATOM 817 C CA . SER A 1 102 ? -4.555 -8.872 14.119 1.00 90.31 102 SER A CA 1
ATOM 818 C C . SER A 1 102 ? -5.271 -7.884 15.024 1.00 90.31 102 SER A C 1
ATOM 820 O O . SER A 1 102 ? -5.279 -6.682 14.763 1.00 90.31 102 SER A O 1
ATOM 822 N N . HIS A 1 103 ? -5.864 -8.389 16.100 1.00 83.69 103 HIS A N 1
ATOM 823 C CA . HIS A 1 103 ? -6.380 -7.540 17.162 1.00 83.69 103 HIS A CA 1
ATOM 824 C C . HIS A 1 103 ? -5.241 -7.257 18.135 1.00 83.69 103 HIS A C 1
ATOM 826 O O . HIS A 1 103 ? -4.799 -8.149 18.862 1.00 83.69 103 HIS A O 1
ATOM 832 N N . HIS A 1 104 ? -4.767 -6.013 18.154 1.00 65.00 104 HIS A N 1
ATOM 833 C CA . HIS A 1 104 ? -3.793 -5.579 19.144 1.00 65.00 104 HIS A CA 1
ATOM 834 C C . HIS A 1 104 ? -4.470 -5.597 20.525 1.00 65.00 104 HIS A C 1
ATOM 836 O O . HIS A 1 104 ? -5.262 -4.718 20.857 1.00 65.00 104 HIS A O 1
ATOM 842 N N . LYS A 1 105 ? -4.198 -6.623 21.340 1.00 53.25 105 LYS A N 1
ATOM 843 C CA . LYS A 1 105 ? -4.422 -6.528 22.787 1.00 53.25 105 LYS A CA 1
ATOM 844 C C . LYS A 1 105 ? -3.379 -5.546 23.312 1.00 53.25 105 LYS A C 1
ATOM 846 O O . LYS A 1 105 ? -2.212 -5.682 22.959 1.00 53.25 105 LYS A O 1
ATOM 851 N N . HIS A 1 106 ? -3.809 -4.549 24.083 1.00 45.12 106 HIS A N 1
ATOM 852 C CA . HIS A 1 106 ? -2.956 -3.579 24.777 1.00 45.12 106 HIS A CA 1
ATOM 853 C C . HIS A 1 106 ? -1.599 -4.186 25.189 1.00 45.12 106 HIS A C 1
ATOM 855 O O . HIS A 1 106 ? -1.535 -4.966 26.137 1.00 45.12 106 HIS A O 1
ATOM 861 N N . MET A 1 107 ? -0.521 -3.832 24.484 1.00 43.44 107 MET A N 1
ATOM 862 C CA . MET A 1 107 ? 0.821 -3.888 25.057 1.00 43.44 107 MET A CA 1
ATOM 863 C C . MET A 1 107 ? 1.044 -2.517 25.673 1.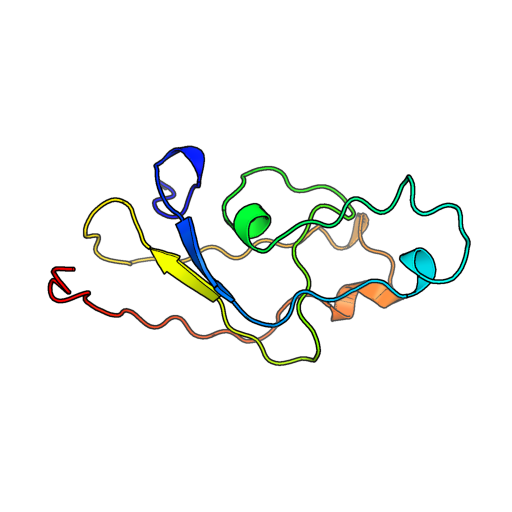00 43.44 107 MET A C 1
ATOM 865 O O . MET A 1 107 ? 1.344 -1.552 24.975 1.00 43.44 107 MET A O 1
ATOM 869 N N . ASN A 1 108 ? 0.777 -2.437 26.973 1.00 36.38 108 ASN A N 1
ATOM 870 C CA . ASN A 1 108 ? 1.205 -1.314 27.789 1.00 36.38 108 ASN A CA 1
ATOM 871 C C . ASN A 1 108 ? 2.739 -1.376 27.845 1.00 36.38 108 ASN A C 1
ATOM 873 O O . ASN A 1 108 ? 3.280 -2.380 28.312 1.00 36.38 108 ASN A O 1
ATOM 877 N N . TYR A 1 109 ? 3.406 -0.352 27.315 1.00 42.56 109 TYR A N 1
ATOM 878 C CA . TYR A 1 109 ? 4.783 -0.035 27.693 1.00 42.56 109 TYR A CA 1
ATOM 879 C C . TYR A 1 109 ? 4.777 0.708 29.027 1.00 42.56 109 TYR A C 1
ATOM 881 O O . TYR A 1 109 ? 3.822 1.491 29.247 1.00 42.56 109 TYR A O 1
#

InterPro domains:
  IPR012919 SUN domain [PF07738] (34-106)
  IPR012919 SUN domain [PS51469] (1-109)
  IPR045119 SUN domain-containing protein 1-5 [PTHR12911] (1-100)